Protein AF-A0A524ILG3-F1 (afdb_monomer_lite)

Secondary structure (DSSP, 8-state):
--TTT--TTGGGSSHHHHHHT------GGG------------

Foldseek 3Di:
DDPPVDDPCVCVPDPVSCVVPPPDDDDCVNDDDDDDDDDDDD

Sequence (42 aa):
MGFPIHRLRRLRQHASLRRMVRETQLTPADLIYPLFVTFGEN

pLDDT: mean 94.26, std 6.29, range [70.19, 98.31]

Radius of gyration: 22.0 Å; chains: 1; bounding box: 30×19×68 Å

Structure (mmCIF, N/CA/C/O backbone):
data_AF-A0A524ILG3-F1
#
_entry.id   AF-A0A524ILG3-F1
#
loop_
_atom_site.group_PDB
_atom_site.id
_atom_site.type_symbol
_atom_site.label_atom_id
_atom_site.label_alt_id
_atom_site.label_comp_id
_atom_site.label_asym_id
_atom_site.label_entity_id
_atom_s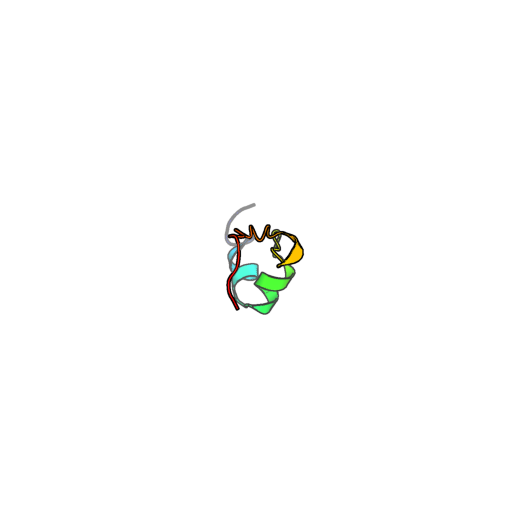ite.label_seq_id
_atom_site.pdbx_PDB_ins_code
_atom_site.Cartn_x
_atom_site.Cartn_y
_atom_site.Cartn_z
_atom_site.occupancy
_atom_site.B_iso_or_equiv
_atom_site.auth_seq_id
_atom_site.auth_comp_id
_atom_site.auth_asym_id
_atom_site.auth_atom_id
_atom_site.pdbx_PDB_model_num
ATOM 1 N N . MET A 1 1 ? -0.674 9.600 -32.496 1.00 78.06 1 MET A N 1
ATOM 2 C CA . MET A 1 1 ? 0.738 9.157 -32.558 1.00 78.06 1 MET A CA 1
ATOM 3 C C . MET A 1 1 ? 0.886 7.826 -31.821 1.00 78.06 1 MET A C 1
ATOM 5 O O . MET A 1 1 ? 0.259 7.661 -30.783 1.00 78.06 1 MET A O 1
ATOM 9 N N . GLY A 1 2 ? 1.688 6.891 -32.341 1.00 89.12 2 GLY A N 1
ATOM 10 C CA . GLY A 1 2 ? 1.838 5.531 -31.799 1.00 89.12 2 GLY A CA 1
ATOM 11 C C . GLY A 1 2 ? 3.271 5.180 -31.385 1.00 89.12 2 GLY A C 1
ATOM 12 O O . GLY A 1 2 ? 4.149 6.042 -31.280 1.00 89.12 2 GLY A O 1
ATOM 13 N N . PHE A 1 3 ? 3.521 3.895 -31.148 1.00 90.69 3 PHE A N 1
ATOM 14 C CA . PHE A 1 3 ? 4.883 3.369 -31.036 1.00 90.69 3 PHE A CA 1
ATOM 15 C C . PHE A 1 3 ? 5.621 3.572 -32.378 1.00 90.69 3 PHE A C 1
ATOM 17 O O . PHE A 1 3 ? 4.989 3.399 -33.417 1.00 90.69 3 PHE A O 1
ATOM 24 N N . PRO A 1 4 ? 6.919 3.940 -32.412 1.00 93.38 4 PRO A N 1
ATOM 25 C CA . PRO A 1 4 ? 7.898 4.012 -31.320 1.00 93.38 4 PRO A CA 1
ATOM 26 C C . PRO A 1 4 ? 8.011 5.371 -30.614 1.00 93.38 4 PRO A C 1
ATOM 28 O O . PRO A 1 4 ? 8.849 5.492 -29.714 1.00 93.38 4 PRO A O 1
ATOM 31 N N . ILE A 1 5 ? 7.214 6.367 -31.012 1.00 96.19 5 ILE A N 1
ATOM 32 C CA . ILE A 1 5 ? 7.289 7.748 -30.510 1.00 96.19 5 ILE A CA 1
ATOM 33 C C . ILE A 1 5 ? 6.774 7.817 -29.066 1.00 96.19 5 ILE A C 1
ATOM 35 O O . ILE A 1 5 ? 7.487 8.276 -28.170 1.00 96.19 5 ILE A O 1
ATOM 39 N N . HIS A 1 6 ? 5.592 7.251 -28.806 1.00 94.75 6 HIS A N 1
ATOM 40 C CA . HIS A 1 6 ? 5.060 7.118 -27.448 1.00 94.75 6 HIS A CA 1
ATOM 41 C C . HIS A 1 6 ? 5.380 5.745 -26.873 1.00 94.75 6 HIS A C 1
ATOM 43 O O . HIS A 1 6 ? 4.845 4.720 -27.293 1.00 94.75 6 HIS A O 1
ATOM 49 N N . ARG A 1 7 ? 6.259 5.724 -25.869 1.00 95.19 7 ARG A N 1
ATOM 50 C CA . ARG A 1 7 ? 6.648 4.505 -25.152 1.00 95.19 7 ARG A CA 1
ATOM 51 C C . ARG A 1 7 ? 6.260 4.620 -23.687 1.00 95.19 7 ARG A C 1
ATOM 53 O O . ARG A 1 7 ? 7.072 5.018 -22.856 1.00 95.19 7 ARG A O 1
ATOM 60 N N . LEU A 1 8 ? 5.039 4.198 -23.362 1.00 95.31 8 LEU A N 1
ATOM 61 C CA . LEU A 1 8 ? 4.489 4.248 -21.997 1.00 95.31 8 LEU A CA 1
ATOM 62 C C . LEU A 1 8 ? 5.343 3.490 -20.966 1.00 95.31 8 LEU A C 1
ATOM 64 O O . LEU A 1 8 ? 5.310 3.785 -19.775 1.00 95.31 8 LEU A O 1
ATOM 68 N N . ARG A 1 9 ? 6.158 2.527 -21.419 1.00 96.25 9 ARG A N 1
ATOM 69 C CA . ARG A 1 9 ? 7.091 1.789 -20.559 1.00 96.25 9 ARG A CA 1
ATOM 70 C C . ARG A 1 9 ? 8.223 2.656 -19.992 1.00 96.25 9 ARG A C 1
ATOM 72 O O . ARG A 1 9 ? 8.764 2.260 -18.967 1.00 96.25 9 ARG A O 1
ATOM 79 N N . ARG A 1 10 ? 8.562 3.812 -20.588 1.00 96.25 10 ARG A N 1
ATOM 80 C CA . ARG A 1 10 ? 9.645 4.704 -20.109 1.00 96.25 10 ARG A CA 1
ATOM 81 C C . ARG A 1 10 ? 9.432 5.132 -18.654 1.00 96.25 10 ARG A C 1
ATOM 83 O O . ARG A 1 10 ? 10.317 4.964 -17.827 1.00 96.25 10 ARG A O 1
ATOM 90 N N . LEU A 1 11 ? 8.214 5.548 -18.308 1.00 96.81 11 LEU A N 1
ATOM 91 C CA . LEU A 1 11 ? 7.864 5.952 -16.939 1.00 96.81 11 LEU A CA 1
ATOM 92 C C . LEU A 1 11 ? 7.823 4.779 -15.943 1.00 96.81 11 LEU A C 1
ATOM 94 O O . LEU A 1 11 ? 7.774 4.987 -14.735 1.00 96.81 11 LEU A O 1
ATOM 98 N N . ARG A 1 12 ? 7.859 3.532 -16.431 1.00 96.75 12 ARG A N 1
ATOM 99 C CA . ARG A 1 12 ? 7.795 2.320 -15.604 1.00 96.75 12 ARG A CA 1
ATOM 100 C C . ARG A 1 12 ? 9.163 1.683 -15.349 1.00 96.75 12 ARG A C 1
ATOM 102 O O . ARG A 1 12 ? 9.214 0.703 -14.609 1.00 96.75 12 ARG A O 1
ATOM 109 N N . GLN A 1 13 ? 10.247 2.225 -15.912 1.00 97.44 13 GLN A N 1
ATOM 110 C CA . GLN A 1 13 ? 11.592 1.632 -15.844 1.00 97.44 13 GLN A CA 1
ATOM 111 C C . GLN A 1 13 ? 12.174 1.600 -14.425 1.00 97.44 13 GLN A C 1
ATOM 113 O O . GLN A 1 13 ? 12.689 0.568 -14.003 1.00 97.44 13 GLN A O 1
ATOM 118 N N . HIS A 1 14 ? 12.038 2.685 -13.659 1.00 97.75 14 HIS A N 1
ATOM 119 C CA . HIS A 1 14 ? 12.637 2.811 -12.327 1.00 97.75 14 HIS A CA 1
ATOM 120 C C . HIS A 1 14 ? 11.582 3.035 -11.244 1.00 97.75 14 HIS A C 1
ATOM 122 O O . HIS A 1 14 ? 10.523 3.612 -11.494 1.00 97.75 14 HIS A O 1
ATOM 128 N N . ALA A 1 15 ? 11.883 2.600 -10.018 1.00 97.75 15 ALA A N 1
ATOM 129 C CA . ALA A 1 15 ? 10.995 2.797 -8.873 1.00 97.75 15 ALA A CA 1
ATOM 130 C C . ALA A 1 15 ? 10.767 4.286 -8.558 1.00 97.75 15 ALA A C 1
ATOM 132 O O . ALA A 1 15 ? 9.643 4.670 -8.245 1.00 97.75 15 ALA A O 1
ATOM 133 N N . SER A 1 16 ? 11.797 5.126 -8.710 1.00 97.75 16 SER A N 1
ATOM 134 C CA . SER A 1 16 ? 11.711 6.583 -8.542 1.00 97.75 16 SER A CA 1
ATOM 135 C C . SER A 1 16 ? 10.738 7.225 -9.535 1.00 97.75 16 SER A C 1
ATOM 137 O O . SER A 1 16 ? 9.839 7.950 -9.122 1.00 97.75 16 SER A O 1
ATOM 139 N N . LEU A 1 17 ? 10.841 6.882 -10.824 1.00 97.94 17 LEU A N 1
ATOM 140 C CA . LEU A 1 17 ? 9.929 7.378 -11.862 1.00 97.94 17 LEU A CA 1
ATOM 141 C C . LEU A 1 17 ? 8.483 6.959 -11.588 1.00 97.94 17 LEU A C 1
ATOM 143 O O . LEU A 1 17 ? 7.589 7.800 -11.609 1.00 97.94 17 LEU A O 1
ATOM 147 N N . ARG A 1 18 ? 8.256 5.683 -11.243 1.00 97.69 18 ARG A N 1
ATOM 148 C CA . ARG A 1 18 ? 6.919 5.192 -10.871 1.00 97.69 18 ARG A CA 1
ATOM 149 C C . ARG A 1 18 ? 6.360 5.883 -9.630 1.00 97.69 18 ARG A C 1
ATOM 151 O O . ARG A 1 18 ? 5.147 6.003 -9.523 1.00 97.69 18 ARG A O 1
ATOM 158 N N . ARG A 1 19 ? 7.211 6.301 -8.687 1.00 97.12 19 ARG A N 1
ATOM 159 C CA . ARG A 1 19 ? 6.789 7.071 -7.508 1.00 97.12 19 ARG A CA 1
ATOM 160 C C . ARG A 1 19 ? 6.365 8.488 -7.893 1.00 97.12 19 ARG A C 1
ATOM 162 O O . ARG A 1 19 ? 5.353 8.944 -7.382 1.00 97.12 19 ARG A O 1
ATOM 169 N N . MET A 1 20 ? 7.096 9.146 -8.793 1.00 96.69 20 MET A N 1
ATOM 170 C CA . MET A 1 20 ? 6.789 10.511 -9.241 1.00 96.69 20 MET A CA 1
ATOM 171 C C . MET A 1 20 ? 5.470 10.612 -10.015 1.00 96.69 20 MET A C 1
ATOM 173 O O . MET A 1 20 ? 4.748 11.583 -9.836 1.00 96.69 20 MET A O 1
ATOM 177 N N . VAL A 1 21 ? 5.151 9.629 -10.865 1.00 97.00 21 VAL A N 1
ATOM 178 C CA . VAL A 1 21 ? 3.942 9.663 -11.720 1.00 97.00 21 VAL A CA 1
ATOM 179 C C . VAL A 1 21 ? 2.743 8.906 -11.135 1.00 97.00 21 VAL A C 1
ATOM 181 O O . VAL A 1 21 ? 1.790 8.615 -11.850 1.00 97.00 21 VAL A O 1
ATOM 184 N N . ARG A 1 22 ? 2.801 8.505 -9.862 1.00 97.38 22 ARG A N 1
ATOM 185 C CA . ARG A 1 22 ? 1.736 7.729 -9.216 1.00 97.38 22 ARG A CA 1
ATOM 186 C C . ARG A 1 22 ? 0.517 8.611 -8.947 1.00 97.38 22 ARG A C 1
ATOM 188 O O . ARG A 1 22 ? 0.626 9.599 -8.236 1.00 97.38 22 ARG A O 1
ATOM 195 N N . GLU A 1 23 ? -0.642 8.184 -9.434 1.00 98.31 23 GLU A N 1
ATOM 196 C CA . GLU A 1 23 ? -1.912 8.901 -9.254 1.00 98.31 23 GLU A CA 1
ATOM 197 C C . GLU A 1 23 ? -2.557 8.626 -7.885 1.00 98.31 23 GLU A C 1
ATOM 199 O O . GLU A 1 23 ? -3.072 9.536 -7.247 1.00 98.31 23 GLU A O 1
ATOM 204 N N . THR A 1 24 ? -2.499 7.381 -7.401 1.00 97.75 24 THR A N 1
ATOM 205 C CA . THR A 1 24 ? -3.167 6.967 -6.156 1.00 97.75 24 THR A CA 1
ATOM 206 C C . THR A 1 24 ? -2.185 6.838 -4.999 1.00 97.75 24 THR A C 1
ATOM 208 O O . THR A 1 24 ? -1.184 6.123 -5.103 1.00 97.75 24 THR A O 1
ATOM 211 N N . GLN A 1 25 ? -2.498 7.461 -3.867 1.00 97.31 25 GLN A N 1
ATOM 212 C CA . GLN A 1 25 ? -1.778 7.289 -2.606 1.00 97.31 25 GLN A CA 1
ATOM 213 C C . GLN A 1 25 ? -2.756 6.792 -1.542 1.00 97.31 25 GLN A C 1
ATOM 215 O O . GLN A 1 25 ? -3.905 7.213 -1.527 1.00 97.31 25 GLN A O 1
ATOM 220 N N . LEU A 1 26 ? -2.292 5.871 -0.699 1.00 97.19 26 LEU A N 1
ATOM 221 C CA . LEU A 1 26 ? -3.028 5.368 0.455 1.00 97.19 26 LEU A CA 1
ATOM 222 C C . LEU A 1 26 ? -2.135 5.537 1.679 1.00 97.19 26 LEU A C 1
ATOM 224 O O . LEU A 1 26 ? -0.960 5.151 1.653 1.00 97.19 26 LEU A O 1
ATOM 228 N N . THR A 1 27 ? -2.691 6.115 2.729 1.00 97.94 27 THR A N 1
ATOM 229 C CA . THR A 1 27 ? -2.028 6.396 3.999 1.00 97.94 27 THR A CA 1
ATOM 230 C C . THR A 1 27 ? -2.824 5.769 5.146 1.00 97.94 27 THR A C 1
ATOM 232 O O . THR A 1 27 ? -4.008 5.478 4.984 1.00 97.94 27 THR A O 1
ATOM 235 N N . PRO A 1 28 ? -2.228 5.568 6.334 1.00 98.00 28 PRO A N 1
ATOM 236 C CA . PRO A 1 28 ? -2.983 5.088 7.491 1.00 98.00 28 PRO A CA 1
ATOM 237 C C . PRO A 1 28 ? -4.163 5.989 7.887 1.00 98.00 28 PRO A C 1
ATOM 239 O O . PRO A 1 28 ? -5.104 5.499 8.497 1.00 98.00 28 PRO A O 1
AT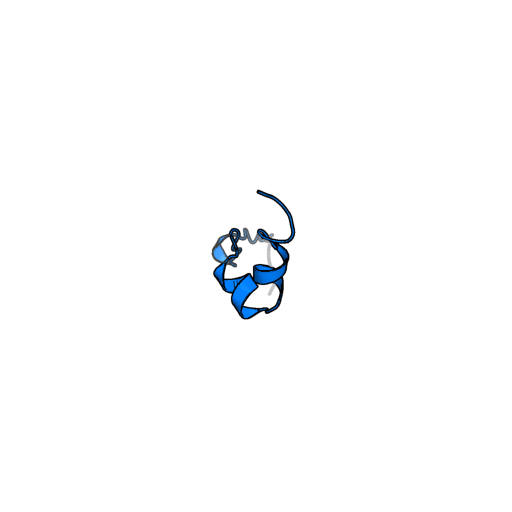OM 242 N N . ALA A 1 29 ? -4.134 7.278 7.524 1.00 97.75 29 ALA A N 1
ATOM 243 C CA . ALA A 1 29 ? -5.233 8.209 7.783 1.00 97.75 29 ALA A CA 1
ATOM 244 C C . ALA A 1 29 ? -6.502 7.886 6.974 1.00 97.75 29 ALA A C 1
ATOM 246 O O . ALA A 1 29 ? -7.591 8.298 7.360 1.00 97.75 29 ALA A O 1
ATOM 247 N N . ASP A 1 30 ? -6.368 7.126 5.886 1.00 98.25 30 ASP A N 1
ATOM 248 C CA . ASP A 1 30 ? -7.486 6.689 5.047 1.00 98.25 30 ASP A CA 1
ATOM 249 C C . ASP A 1 30 ? -8.142 5.400 5.579 1.00 98.25 30 ASP A C 1
ATOM 251 O O . ASP A 1 30 ? -9.120 4.909 5.011 1.00 98.25 30 ASP A O 1
ATOM 255 N N . LEU A 1 31 ? -7.587 4.810 6.644 1.00 98.19 31 LEU A N 1
ATOM 256 C CA . LEU A 1 31 ? -8.047 3.545 7.207 1.00 98.19 31 LEU A CA 1
ATOM 257 C C . LEU A 1 31 ? -8.990 3.775 8.388 1.00 98.19 31 LEU A C 1
ATOM 259 O O . LEU A 1 31 ? -8.732 4.586 9.275 1.00 98.19 31 LEU A O 1
ATOM 263 N N . ILE A 1 32 ? -10.055 2.977 8.443 1.00 97.62 32 ILE A N 1
ATOM 2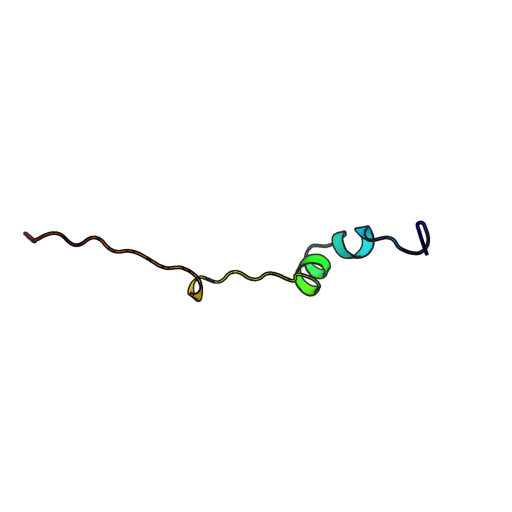64 C CA . ILE A 1 32 ? -10.920 2.861 9.618 1.00 97.62 32 ILE A CA 1
ATOM 265 C C . ILE A 1 32 ? -10.440 1.658 10.424 1.00 97.62 32 ILE A C 1
ATOM 267 O O . ILE A 1 32 ? -10.362 0.550 9.892 1.00 97.62 32 ILE A O 1
ATOM 271 N N . TYR A 1 33 ? -10.142 1.872 11.707 1.00 97.06 33 TYR A N 1
ATOM 272 C CA . TYR A 1 33 ? -9.763 0.805 12.629 1.00 97.06 33 TYR A CA 1
ATOM 273 C C . TYR A 1 33 ? -10.918 0.498 13.594 1.00 97.06 33 TYR A C 1
ATOM 27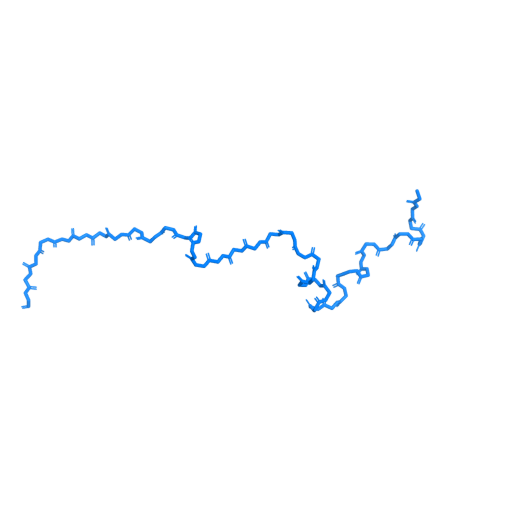5 O O . TYR A 1 33 ? -11.045 1.161 14.626 1.00 97.06 33 TYR A O 1
ATOM 283 N N . PRO A 1 34 ? -11.807 -0.455 13.255 1.00 96.38 34 PRO A N 1
ATOM 284 C CA . PRO A 1 34 ? -12.903 -0.830 14.132 1.00 96.38 34 PRO A CA 1
ATOM 285 C C . PRO A 1 34 ? -12.366 -1.557 15.366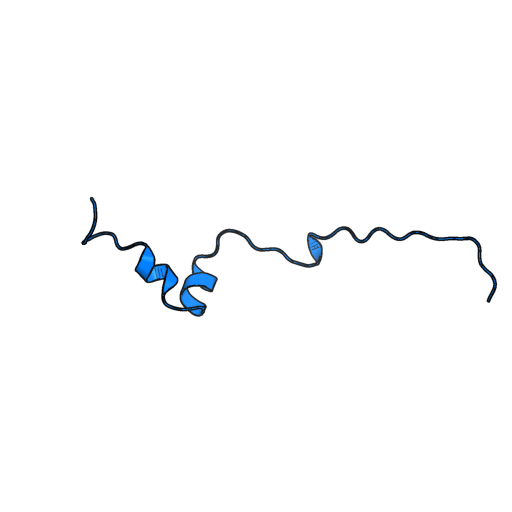 1.00 96.38 34 PRO A C 1
ATOM 287 O O . PRO A 1 34 ? -11.567 -2.488 15.263 1.00 96.38 34 PRO A O 1
ATOM 290 N N . LEU A 1 35 ? -12.845 -1.137 16.533 1.00 95.25 35 LEU A N 1
ATOM 291 C CA . LEU A 1 35 ? -12.531 -1.748 17.815 1.00 95.25 35 LEU A CA 1
ATOM 292 C C . LEU A 1 35 ? -13.789 -2.372 18.402 1.00 95.25 35 LEU A C 1
ATOM 294 O O . LEU A 1 35 ? -14.833 -1.725 18.487 1.00 95.25 35 LEU A O 1
ATOM 298 N N . PHE A 1 36 ? -13.665 -3.620 18.837 1.00 94.06 36 PHE A N 1
ATOM 299 C CA . PHE A 1 36 ? -14.706 -4.323 19.572 1.00 94.06 36 PHE A CA 1
ATOM 300 C C . PHE A 1 36 ? -14.312 -4.361 21.043 1.00 94.06 36 PHE A C 1
ATOM 302 O O . PHE A 1 36 ? -13.220 -4.810 21.387 1.00 94.06 36 PHE A O 1
ATOM 309 N N . VAL A 1 37 ? -15.196 -3.866 21.904 1.00 92.88 37 VAL A N 1
ATOM 310 C CA . VAL A 1 37 ? -14.979 -3.791 23.350 1.00 92.88 37 VAL A CA 1
ATOM 311 C C . VAL A 1 37 ? -15.949 -4.750 24.033 1.00 92.88 37 VAL A C 1
ATOM 313 O O . VAL A 1 37 ? -17.125 -4.799 23.680 1.00 92.88 37 VAL A O 1
ATOM 316 N N . THR A 1 38 ? -15.447 -5.509 25.006 1.00 91.75 38 THR A N 1
ATOM 317 C CA . THR A 1 38 ? -16.238 -6.371 25.895 1.00 91.75 38 THR A CA 1
ATOM 318 C C . THR A 1 38 ? -16.173 -5.841 27.327 1.00 91.75 38 THR A C 1
ATOM 320 O O . THR A 1 38 ? -15.298 -5.035 27.651 1.00 91.75 38 THR A O 1
ATOM 323 N N . PHE A 1 39 ? -17.095 -6.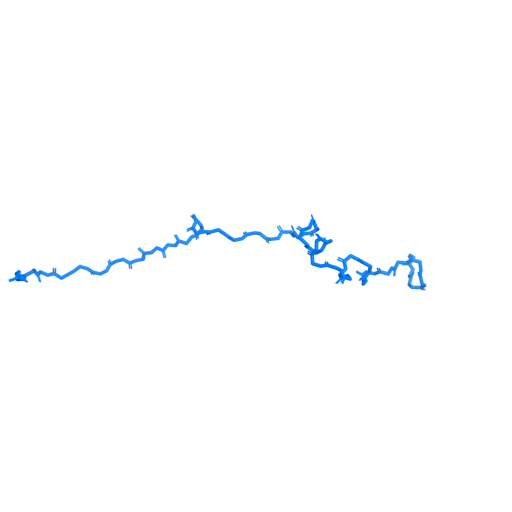276 28.188 1.00 90.12 39 PHE A N 1
ATOM 324 C CA . PHE A 1 39 ? -17.002 -6.005 29.622 1.00 90.12 39 PHE A CA 1
ATOM 325 C C . PHE A 1 39 ? -15.760 -6.699 30.208 1.00 90.12 39 PHE A C 1
ATOM 327 O O . PHE A 1 39 ? -15.341 -7.745 29.710 1.00 90.12 39 PHE A O 1
ATOM 334 N N . GLY A 1 40 ? -15.141 -6.077 31.210 1.00 85.62 40 GLY A N 1
ATOM 335 C CA . GLY A 1 40 ? -13.821 -6.471 31.702 1.00 85.62 40 GLY A CA 1
ATOM 336 C C . GLY A 1 40 ? -13.825 -7.431 32.890 1.00 85.62 40 GLY A C 1
ATOM 337 O O . GLY A 1 40 ? -14.792 -7.496 33.645 1.00 85.62 40 GLY A O 1
ATOM 338 N N . GLU A 1 41 ? -12.670 -8.074 33.071 1.00 70.19 41 GLU A N 1
ATOM 339 C CA . GLU A 1 41 ? -12.051 -8.402 34.360 1.00 70.19 41 GLU A CA 1
ATOM 340 C C . GLU A 1 41 ? -10.522 -8.243 34.189 1.00 70.19 41 GLU A C 1
ATOM 342 O O . GLU A 1 41 ? -10.006 -8.538 33.108 1.00 70.19 41 GLU A O 1
ATOM 347 N N . ASN A 1 42 ? -9.837 -7.680 35.196 1.00 74.12 42 ASN A N 1
ATOM 348 C CA . ASN A 1 42 ? -8.406 -7.319 35.156 1.00 74.12 42 ASN A CA 1
ATOM 349 C C . ASN A 1 42 ? -7.492 -8.494 35.506 1.00 74.12 42 ASN A C 1
ATOM 351 O O . ASN A 1 42 ? -7.751 -9.129 36.552 1.00 74.12 42 ASN A O 1
#